Protein AF-A0AA88DPM6-F1 (afdb_monomer_lite)

Secondary structure (DSSP, 8-state):
--------SSHHHHHHHHHTT-----TTHHHHHHHHHHHHHHHHH--GGG----GGG-S-SSTTSS--GGGS---HHHHHHHHHHHHHHHHHHHHHHHHHHHHHHHHHHHHHHHHHHHHHHH--

Radius of gyration: 25.57 Å; chains: 1; bounding box: 59×45×69 Å

pLDDT: mean 70.85, std 19.18, range [33.91, 94.44]

Structure (mmCIF, N/CA/C/O backbone):
data_AF-A0AA88DPM6-F1
#
_entry.id   AF-A0AA88DPM6-F1
#
loop_
_atom_site.group_PDB
_atom_site.id
_atom_site.type_symbol
_atom_site.label_atom_id
_atom_site.label_alt_id
_atom_site.label_comp_id
_atom_site.label_asym_id
_atom_site.label_entity_id
_atom_site.label_seq_id
_atom_site.pdbx_PDB_ins_code
_atom_site.Cartn_x
_atom_site.Cartn_y
_atom_site.Cartn_z
_atom_site.occupancy
_atom_site.B_iso_or_equiv
_atom_site.auth_seq_id
_atom_site.auth_comp_id
_atom_site.auth_asym_id
_atom_site.auth_atom_id
_atom_site.pdbx_PDB_model_num
ATOM 1 N N . MET A 1 1 ? 34.350 34.088 -18.594 1.00 33.91 1 MET A N 1
ATOM 2 C CA . MET A 1 1 ? 33.211 34.869 -18.063 1.00 33.91 1 MET A CA 1
ATOM 3 C C . MET A 1 1 ? 31.921 34.163 -18.479 1.00 33.91 1 MET A C 1
ATOM 5 O O . MET A 1 1 ? 31.418 34.407 -19.564 1.00 33.91 1 MET A O 1
ATOM 9 N N . LEU A 1 2 ? 31.463 33.196 -17.675 1.00 35.28 2 LEU A N 1
ATOM 10 C CA . LEU A 1 2 ? 30.262 32.390 -17.934 1.00 35.28 2 LEU A CA 1
ATOM 11 C C . LEU A 1 2 ? 29.079 33.032 -17.203 1.00 35.28 2 LEU A C 1
ATOM 13 O O . LEU A 1 2 ? 29.047 33.045 -15.977 1.00 35.28 2 LEU A O 1
ATOM 17 N N . MET A 1 3 ? 28.131 33.594 -17.951 1.00 37.25 3 MET A N 1
ATOM 18 C CA . MET A 1 3 ? 26.894 34.146 -17.395 1.00 37.25 3 MET A CA 1
ATOM 19 C C . MET A 1 3 ? 25.774 33.110 -17.517 1.00 37.25 3 MET A C 1
ATOM 21 O O . MET A 1 3 ? 25.239 32.884 -18.600 1.00 37.25 3 MET A O 1
ATOM 25 N N . LEU A 1 4 ? 25.420 32.503 -16.382 1.00 45.69 4 LEU A N 1
ATOM 26 C CA . LEU A 1 4 ? 24.200 31.723 -16.168 1.00 45.69 4 LEU A CA 1
ATOM 27 C C . LEU A 1 4 ? 22.970 32.576 -16.520 1.00 45.69 4 LEU A C 1
ATOM 29 O O . LEU A 1 4 ? 22.653 33.532 -15.813 1.00 45.69 4 LEU A O 1
ATOM 33 N N . LYS A 1 5 ? 22.244 32.229 -17.589 1.00 44.47 5 LYS A N 1
ATOM 34 C CA . LYS A 1 5 ? 20.948 32.845 -17.911 1.00 44.47 5 LYS A CA 1
ATOM 35 C C . LYS A 1 5 ? 19.796 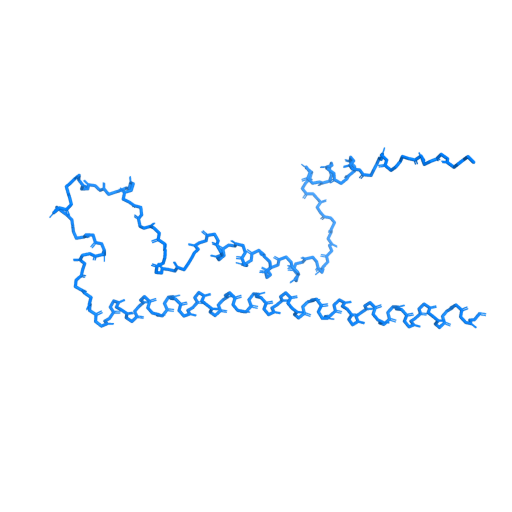31.869 -17.657 1.00 44.47 5 LYS A C 1
ATOM 37 O O . LYS A 1 5 ? 19.376 31.124 -18.527 1.00 44.47 5 LYS A O 1
ATOM 42 N N . SER A 1 6 ? 19.273 31.971 -16.435 1.00 39.03 6 SER A N 1
ATOM 43 C CA . SER A 1 6 ? 17.843 32.083 -16.117 1.00 39.03 6 SER A CA 1
ATOM 44 C C . SER A 1 6 ? 16.880 31.010 -16.654 1.00 39.03 6 SER A C 1
ATOM 46 O O . SER A 1 6 ? 16.117 31.242 -17.591 1.00 39.03 6 SER A O 1
ATOM 48 N N . THR A 1 7 ? 16.764 29.906 -15.916 1.00 45.53 7 THR A N 1
ATOM 49 C CA . THR A 1 7 ? 15.595 29.010 -15.888 1.00 45.53 7 THR A CA 1
ATOM 50 C C . THR A 1 7 ? 14.389 29.704 -15.233 1.00 45.53 7 THR A C 1
ATOM 52 O O . THR A 1 7 ? 13.986 29.409 -14.112 1.00 45.53 7 THR A O 1
ATOM 55 N N . LYS A 1 8 ? 13.795 30.685 -15.914 1.00 53.72 8 LYS A N 1
ATOM 56 C CA . LYS A 1 8 ? 12.588 31.381 -15.435 1.00 53.72 8 LYS A CA 1
ATOM 57 C C . LYS A 1 8 ? 11.543 31.487 -16.540 1.00 53.72 8 LYS A C 1
ATOM 59 O O . LYS A 1 8 ? 11.293 32.593 -16.995 1.00 53.72 8 LYS A O 1
ATOM 64 N N . ASN A 1 9 ? 10.946 30.371 -16.983 1.00 47.84 9 ASN A N 1
ATOM 65 C CA . ASN A 1 9 ? 9.600 30.438 -17.592 1.00 47.84 9 ASN A CA 1
ATOM 66 C C . ASN A 1 9 ? 8.834 29.122 -17.848 1.00 47.84 9 ASN A C 1
ATOM 68 O O . ASN A 1 9 ? 7.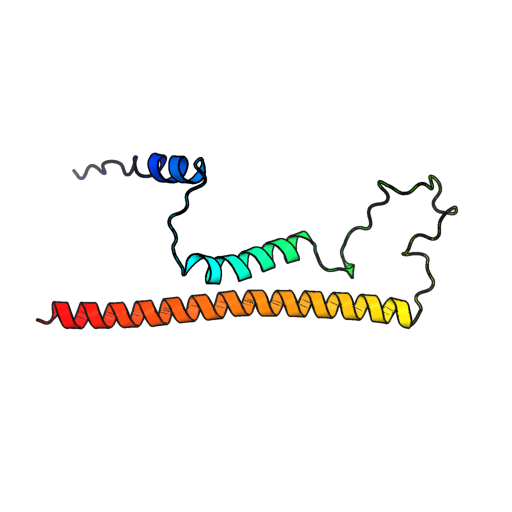955 29.097 -18.700 1.00 47.84 9 ASN A O 1
ATOM 72 N N . ILE A 1 10 ? 9.089 28.026 -17.124 1.00 47.09 10 ILE A N 1
ATOM 73 C CA . ILE A 1 10 ? 8.317 26.773 -17.334 1.00 47.09 10 ILE A CA 1
ATOM 74 C C . ILE A 1 10 ? 7.134 26.640 -16.345 1.00 47.09 10 ILE A C 1
ATOM 76 O O . ILE A 1 10 ? 6.230 25.830 -16.525 1.00 47.09 10 ILE A O 1
ATOM 80 N N . MET A 1 11 ? 7.054 27.503 -15.326 1.00 43.62 11 MET A N 1
ATOM 81 C CA . MET A 1 11 ? 5.996 27.441 -14.306 1.00 43.62 11 MET A CA 1
ATOM 82 C C . MET A 1 11 ? 4.580 27.921 -14.710 1.00 43.62 11 MET A C 1
ATOM 84 O O . MET A 1 11 ? 3.631 27.426 -14.095 1.00 43.62 11 MET A O 1
ATOM 88 N N . PRO A 1 12 ? 4.340 28.835 -15.679 1.00 43.38 12 PRO A N 1
ATOM 89 C CA . PRO A 1 12 ? 2.979 29.341 -15.892 1.00 43.38 12 PRO A CA 1
ATOM 90 C C . PRO A 1 12 ? 2.078 28.378 -16.685 1.00 43.38 12 PRO A C 1
ATOM 92 O O . PRO A 1 12 ? 0.865 28.376 -16.479 1.00 43.38 12 PRO A O 1
ATOM 95 N N . VAL A 1 13 ? 2.644 27.516 -17.538 1.00 44.91 13 VAL A N 1
ATOM 96 C CA . VAL A 1 13 ? 1.871 26.559 -18.358 1.00 44.91 13 VAL A CA 1
ATOM 97 C C . VAL A 1 13 ? 1.323 25.409 -17.505 1.00 44.91 13 VAL A C 1
ATOM 99 O O . VAL A 1 13 ? 0.156 25.028 -17.630 1.00 44.91 13 VAL A O 1
ATOM 102 N N . VAL A 1 14 ? 2.130 24.918 -16.560 1.00 48.03 14 VAL A N 1
ATOM 103 C CA . VAL A 1 14 ? 1.729 23.848 -15.632 1.00 48.03 14 VAL A CA 1
ATOM 104 C C . VAL A 1 14 ? 0.661 24.346 -14.651 1.00 48.03 14 VAL A C 1
ATOM 106 O O . VAL A 1 14 ? -0.318 23.647 -14.395 1.00 48.03 14 VAL A O 1
ATOM 109 N N . LYS A 1 15 ? 0.776 25.595 -14.170 1.00 47.22 15 LYS A N 1
ATOM 110 C CA . LYS A 1 15 ? -0.231 26.211 -13.286 1.00 47.22 15 LYS A CA 1
ATOM 111 C C . LYS A 1 15 ? -1.580 26.432 -13.973 1.00 47.22 15 LYS A C 1
ATOM 113 O O . LYS A 1 15 ? -2.611 26.194 -13.351 1.00 47.22 15 LYS A O 1
ATOM 118 N N . LYS A 1 16 ? -1.594 26.857 -15.242 1.00 44.00 16 LYS A N 1
ATOM 119 C CA . LYS A 1 16 ? -2.842 27.116 -15.983 1.00 44.00 16 LYS A CA 1
ATOM 120 C C . LYS A 1 16 ? -3.600 25.828 -16.321 1.00 44.00 16 LYS A C 1
ATOM 122 O O . LYS A 1 16 ? -4.825 25.822 -16.296 1.00 44.00 16 LYS A O 1
ATOM 127 N N . SER A 1 17 ? -2.873 24.735 -16.546 1.00 43.78 17 SER A N 1
ATOM 128 C CA . SER A 1 17 ? -3.462 23.412 -16.796 1.00 43.78 17 SER A CA 1
ATOM 129 C C . SER A 1 17 ? -4.083 22.802 -15.530 1.00 43.78 17 SER A C 1
ATOM 131 O O . SER A 1 17 ? -5.123 22.156 -15.606 1.00 43.78 17 SER A O 1
ATOM 133 N N . LEU A 1 18 ? -3.508 23.074 -14.349 1.00 46.34 18 LEU A N 1
ATOM 134 C CA . LEU A 1 18 ? -4.056 22.628 -13.060 1.00 46.34 18 LEU A CA 1
ATOM 135 C C . LEU A 1 18 ? -5.361 23.359 -12.678 1.00 46.34 18 LEU A C 1
ATOM 137 O O . LEU A 1 18 ? -6.214 22.783 -12.013 1.00 46.34 18 LEU A O 1
ATOM 141 N N . LEU A 1 19 ? -5.528 24.609 -13.126 1.00 48.62 19 LEU A N 1
ATOM 142 C CA . LEU A 1 19 ? -6.720 25.435 -12.879 1.00 48.62 19 LEU A CA 1
ATOM 143 C C . LEU A 1 19 ? -7.900 25.129 -13.820 1.00 48.62 19 LEU A C 1
ATOM 145 O O . LEU A 1 19 ? -9.021 25.514 -13.509 1.00 48.62 19 LEU A O 1
ATOM 149 N N . MET A 1 20 ? -7.671 24.441 -14.943 1.00 42.72 20 MET A N 1
ATOM 150 C CA . MET A 1 20 ? -8.683 24.208 -15.990 1.00 42.72 20 MET A CA 1
ATOM 151 C C . MET A 1 20 ? -9.140 22.747 -16.107 1.00 42.72 20 MET A C 1
ATOM 153 O O . MET A 1 20 ? -9.706 22.369 -17.127 1.00 42.72 20 MET A O 1
ATOM 157 N N . GLY A 1 21 ? -8.904 21.910 -15.089 1.00 45.31 21 GLY A N 1
ATOM 158 C CA . GLY A 1 21 ? -9.562 20.600 -14.948 1.00 45.31 21 GLY A CA 1
ATOM 159 C C . GLY A 1 21 ? -9.363 19.591 -16.091 1.00 45.31 21 GLY A C 1
ATOM 160 O O . GLY A 1 21 ? -10.032 18.564 -16.107 1.00 45.31 21 GLY A O 1
ATOM 161 N N . GLN A 1 22 ? -8.454 19.841 -17.032 1.00 45.66 22 GLN A N 1
ATOM 162 C CA . GLN A 1 22 ? -8.126 18.934 -18.129 1.00 45.66 22 GLN A CA 1
ATOM 163 C C . GLN A 1 22 ? -6.685 18.471 -17.956 1.00 45.66 22 GLN A C 1
ATOM 165 O O . GLN A 1 22 ? -5.742 19.044 -18.498 1.00 45.66 22 GLN A O 1
ATOM 170 N N . LEU A 1 23 ? -6.510 17.426 -17.147 1.00 42.31 23 LEU A N 1
ATOM 171 C CA . LEU A 1 23 ? -5.290 16.632 -17.203 1.00 42.31 23 LEU A CA 1
ATOM 172 C C . LEU A 1 23 ? -5.352 15.769 -18.473 1.00 42.31 23 LEU A C 1
ATOM 174 O O . LEU A 1 23 ? -6.362 15.091 -18.675 1.00 42.31 23 LEU A O 1
ATOM 178 N N . PRO A 1 24 ? -4.313 15.776 -19.328 1.00 41.66 24 PRO A N 1
ATOM 179 C CA . PRO A 1 24 ? -4.254 14.876 -20.468 1.00 41.66 24 PRO A CA 1
ATOM 180 C C . PRO A 1 24 ? -4.335 13.430 -19.977 1.00 41.66 24 PRO A C 1
ATOM 182 O O . PRO A 1 24 ? -3.741 13.061 -18.960 1.00 41.66 24 PRO A O 1
ATOM 185 N N . ASN A 1 25 ? -5.123 12.644 -20.703 1.00 44.56 25 ASN A N 1
ATOM 186 C CA . ASN A 1 25 ? -5.425 11.249 -20.435 1.00 44.56 25 ASN A CA 1
ATOM 187 C C . ASN A 1 25 ? -4.131 10.423 -20.568 1.00 44.56 25 ASN A C 1
ATOM 189 O O . ASN A 1 25 ? -3.747 10.030 -21.665 1.00 44.56 25 ASN A O 1
ATOM 193 N N . LEU A 1 26 ? -3.411 10.251 -19.457 1.00 40.44 26 LEU A N 1
ATOM 194 C CA . LEU A 1 26 ? -2.238 9.386 -19.349 1.00 40.44 26 LEU A CA 1
ATOM 195 C C . LEU A 1 26 ? -2.664 8.121 -18.582 1.00 40.44 26 LEU A C 1
ATOM 197 O O . LEU A 1 26 ? -2.910 8.215 -17.372 1.00 40.44 26 LEU A O 1
ATOM 201 N N . PRO A 1 27 ? -2.773 6.953 -19.247 1.00 47.44 27 PRO A N 1
ATOM 202 C CA . PRO A 1 27 ? -3.336 5.717 -18.678 1.00 47.44 27 PRO A CA 1
ATOM 203 C C . PRO A 1 27 ? -2.536 5.135 -17.494 1.00 47.44 27 PRO A C 1
ATOM 205 O O . PRO A 1 27 ? -2.975 4.213 -16.818 1.00 47.44 27 PRO A O 1
ATOM 208 N N . ASN A 1 28 ? -1.381 5.713 -17.195 1.00 47.53 28 ASN A N 1
ATOM 209 C CA . ASN A 1 28 ? -0.367 5.253 -16.255 1.00 47.53 28 ASN A CA 1
ATOM 210 C C . ASN A 1 28 ? -0.257 6.148 -15.004 1.00 47.53 28 ASN A C 1
ATOM 212 O O . ASN A 1 28 ? 0.437 5.802 -14.051 1.00 47.53 28 ASN A O 1
ATOM 216 N N . LYS A 1 29 ? -0.987 7.274 -14.944 1.00 44.81 29 LYS A N 1
ATOM 217 C CA . LYS A 1 29 ? -0.968 8.166 -13.769 1.00 44.81 29 LYS A CA 1
ATOM 218 C C . LYS A 1 29 ? -1.755 7.599 -12.579 1.00 44.81 29 LYS A C 1
ATOM 220 O O . LYS A 1 29 ? -1.455 7.927 -11.433 1.00 44.81 29 LYS A O 1
ATOM 225 N N . TRP A 1 30 ? -2.729 6.728 -12.844 1.00 47.59 30 TRP A N 1
ATOM 226 C CA . TRP A 1 30 ? -3.600 6.140 -11.822 1.00 47.59 30 TRP A CA 1
ATOM 227 C C . TRP A 1 30 ? -2.897 5.072 -10.972 1.00 47.59 30 TRP A C 1
ATOM 229 O O . TRP A 1 30 ? -3.113 5.047 -9.762 1.00 47.59 30 TRP A O 1
ATOM 239 N N . TYR A 1 31 ? -2.004 4.266 -11.562 1.00 51.69 31 TYR A N 1
ATOM 240 C CA . TYR A 1 31 ? -1.300 3.184 -10.854 1.00 51.69 31 TYR A CA 1
ATOM 241 C C . TYR A 1 31 ? -0.351 3.693 -9.759 1.00 51.69 31 TYR A C 1
ATOM 243 O O . TYR A 1 31 ? -0.253 3.078 -8.706 1.00 51.69 31 TYR A O 1
ATOM 251 N N . LEU A 1 32 ? 0.274 4.861 -9.954 1.00 55.84 32 LEU A N 1
ATOM 252 C CA . LEU A 1 32 ? 1.122 5.507 -8.941 1.00 55.84 32 LEU A CA 1
ATOM 253 C C . LEU A 1 32 ? 0.327 6.381 -7.963 1.00 55.84 32 LEU A C 1
ATOM 255 O O . LEU A 1 32 ? 0.681 6.497 -6.789 1.00 55.84 32 LEU A O 1
ATOM 259 N N . ALA A 1 33 ? -0.748 7.019 -8.435 1.00 64.19 33 ALA A N 1
ATOM 260 C CA . ALA A 1 33 ? -1.559 7.900 -7.603 1.00 64.19 33 ALA A CA 1
ATOM 261 C C . ALA A 1 33 ? -2.390 7.119 -6.577 1.00 64.19 33 ALA A C 1
ATOM 263 O O . ALA A 1 33 ? -2.543 7.579 -5.447 1.00 64.19 33 ALA A O 1
ATOM 264 N N . TYR A 1 34 ? -2.902 5.938 -6.930 1.00 72.38 34 TYR A N 1
ATOM 265 C CA . TYR A 1 34 ? -3.780 5.170 -6.048 1.00 72.38 34 TYR A CA 1
ATOM 266 C C . TYR A 1 34 ? -3.096 4.740 -4.733 1.00 72.38 34 TYR A C 1
ATOM 268 O O . TYR A 1 34 ? -3.606 5.087 -3.670 1.00 72.38 34 TYR A O 1
ATOM 276 N N . PRO A 1 35 ? -1.904 4.114 -4.731 1.00 81.75 35 PRO A N 1
ATOM 277 C CA . PRO A 1 35 ? -1.258 3.705 -3.483 1.00 81.75 35 PRO A CA 1
ATOM 278 C C . PRO A 1 35 ? -0.812 4.900 -2.625 1.00 81.75 35 PRO A C 1
ATOM 280 O O . PRO A 1 35 ? -1.005 4.903 -1.410 1.00 81.75 35 PRO A O 1
ATOM 283 N N . LEU A 1 36 ? -0.283 5.962 -3.246 1.00 84.38 36 LEU A N 1
ATOM 284 C CA . LEU A 1 36 ? 0.138 7.177 -2.537 1.00 84.38 36 LEU A CA 1
ATOM 285 C C . LEU A 1 36 ? -1.041 7.915 -1.890 1.00 84.38 36 LEU A C 1
ATOM 287 O O . LEU A 1 36 ? -0.933 8.364 -0.747 1.00 84.38 36 LEU A O 1
ATOM 291 N N . THR A 1 37 ? -2.166 8.027 -2.599 1.00 83.50 37 THR A N 1
ATOM 292 C CA . THR A 1 37 ? -3.388 8.639 -2.053 1.00 83.50 37 THR A CA 1
ATOM 293 C C . THR A 1 37 ? -3.969 7.794 -0.923 1.00 83.50 37 THR A C 1
ATOM 295 O O . THR A 1 37 ? -4.309 8.349 0.120 1.00 83.50 37 THR A O 1
ATOM 298 N N . THR A 1 38 ? -3.974 6.464 -1.051 1.00 86.00 38 THR A N 1
ATOM 299 C CA . THR A 1 38 ? -4.387 5.549 0.024 1.00 86.00 38 THR A CA 1
ATOM 300 C C . THR A 1 38 ? -3.516 5.700 1.272 1.00 86.00 38 THR A C 1
ATOM 302 O O . THR A 1 38 ? -4.053 5.848 2.367 1.00 86.00 38 THR A O 1
ATOM 305 N N . ILE A 1 39 ? -2.184 5.771 1.138 1.00 90.69 39 ILE A N 1
ATOM 306 C CA . ILE A 1 39 ? -1.281 6.011 2.280 1.00 90.69 39 ILE A CA 1
ATOM 307 C C . ILE A 1 39 ? -1.607 7.339 2.972 1.00 90.69 39 ILE A C 1
ATOM 309 O O . ILE A 1 39 ? -1.630 7.403 4.200 1.00 90.69 39 ILE A O 1
ATOM 313 N N . GLN A 1 40 ? -1.844 8.411 2.211 1.00 89.44 40 GLN A N 1
ATOM 314 C CA . GLN A 1 40 ? -2.159 9.727 2.777 1.00 89.44 40 GLN A CA 1
ATOM 315 C C . GLN A 1 40 ? -3.492 9.726 3.525 1.00 89.44 40 GLN A C 1
ATOM 317 O O . GLN A 1 40 ? -3.575 10.278 4.622 1.00 89.44 40 GLN A O 1
ATOM 322 N N . VAL A 1 41 ? -4.519 9.096 2.950 1.00 89.88 41 VAL A N 1
ATOM 323 C CA . VAL A 1 41 ? -5.835 8.957 3.581 1.00 89.88 41 VAL A CA 1
ATOM 324 C C . VAL A 1 41 ? -5.722 8.151 4.872 1.00 89.88 41 VAL A C 1
ATOM 326 O O . VAL A 1 41 ? -6.190 8.621 5.905 1.00 89.88 41 VAL A O 1
ATOM 329 N N . LEU A 1 42 ? -5.042 7.001 4.843 1.00 88.69 42 LEU A N 1
ATOM 330 C CA . LEU A 1 42 ? -4.839 6.159 6.024 1.00 88.69 42 LEU A CA 1
ATOM 331 C C . LEU A 1 42 ? -4.070 6.910 7.116 1.00 88.69 42 LEU A C 1
ATOM 333 O O . LEU A 1 42 ? -4.551 7.017 8.237 1.00 88.69 42 LEU A O 1
ATOM 337 N N . LYS A 1 43 ? -2.938 7.543 6.785 1.00 88.50 43 LYS A N 1
ATOM 338 C CA . LYS A 1 43 ? -2.161 8.330 7.758 1.00 88.50 43 LYS A CA 1
ATOM 339 C C . LYS A 1 43 ? -2.950 9.487 8.366 1.00 88.50 43 LYS A C 1
ATOM 341 O O . LYS A 1 43 ? -2.742 9.804 9.531 1.00 88.50 43 LYS A O 1
ATOM 346 N N . LYS A 1 44 ? -3.822 10.132 7.586 1.00 88.31 44 LYS A N 1
ATOM 347 C CA . LYS A 1 44 ? -4.681 11.215 8.078 1.00 88.31 44 LYS A CA 1
ATOM 348 C C . LYS A 1 44 ? -5.802 10.692 8.974 1.00 88.31 44 LYS A C 1
ATOM 350 O O . LYS A 1 44 ? -6.157 11.372 9.930 1.00 88.31 44 LYS A O 1
ATOM 355 N N . ALA A 1 45 ? -6.360 9.527 8.651 1.00 85.25 45 ALA A N 1
ATOM 356 C CA . ALA A 1 45 ? -7.338 8.862 9.499 1.00 85.25 45 ALA A CA 1
ATOM 357 C C . ALA A 1 45 ? -6.699 8.395 10.816 1.00 85.25 45 ALA A C 1
ATOM 359 O O . ALA A 1 45 ? -7.349 8.473 11.848 1.00 85.25 45 ALA A O 1
ATOM 360 N N . GLY A 1 46 ? -5.433 7.973 10.801 1.00 86.00 46 GLY A N 1
ATOM 361 C CA . GLY A 1 46 ? -4.768 7.401 11.970 1.00 86.00 46 GLY A CA 1
ATOM 362 C C . GLY A 1 46 ? -5.233 5.972 12.252 1.00 86.00 46 GLY A C 1
ATOM 363 O O . GLY A 1 46 ? -6.189 5.482 11.643 1.00 86.00 46 GLY A O 1
ATOM 364 N N . ARG A 1 47 ? -4.535 5.283 13.162 1.00 86.44 47 ARG A N 1
ATOM 365 C CA . ARG A 1 47 ? -4.971 3.955 13.611 1.00 86.44 47 ARG A CA 1
ATOM 366 C C . ARG A 1 47 ? -6.313 4.079 14.339 1.00 86.44 47 ARG A C 1
ATOM 368 O O . ARG A 1 47 ? -6.463 5.022 15.115 1.00 86.44 47 ARG A O 1
ATOM 375 N N . PRO A 1 48 ? -7.247 3.132 14.156 1.00 83.38 48 PRO A N 1
ATOM 376 C CA . PRO A 1 48 ? -8.516 3.121 14.883 1.00 83.38 48 PRO A CA 1
ATOM 377 C C . PRO A 1 48 ? -8.360 3.296 16.401 1.00 83.38 48 PRO A C 1
ATOM 379 O O . PRO A 1 48 ? -9.058 4.118 16.981 1.00 83.38 48 PRO A O 1
ATOM 382 N N . SER A 1 49 ? -7.377 2.636 17.023 1.00 77.75 49 SER A N 1
ATOM 383 C CA . SER A 1 49 ? -7.093 2.785 18.463 1.00 77.75 49 SER A CA 1
ATOM 384 C C . SER A 1 49 ? -6.449 4.120 18.871 1.00 77.75 49 SER A C 1
ATOM 386 O O . SER A 1 49 ? -6.366 4.435 20.053 1.00 77.75 49 SER A O 1
ATOM 388 N N . GLU A 1 50 ? -5.922 4.896 17.920 1.00 77.44 50 GLU A N 1
ATOM 389 C CA . GLU A 1 50 ? -5.251 6.187 18.159 1.00 77.44 50 GLU A CA 1
ATOM 390 C C . GLU A 1 50 ? -6.130 7.383 17.763 1.00 77.44 50 GLU A C 1
ATOM 392 O O . GLU A 1 50 ? -5.753 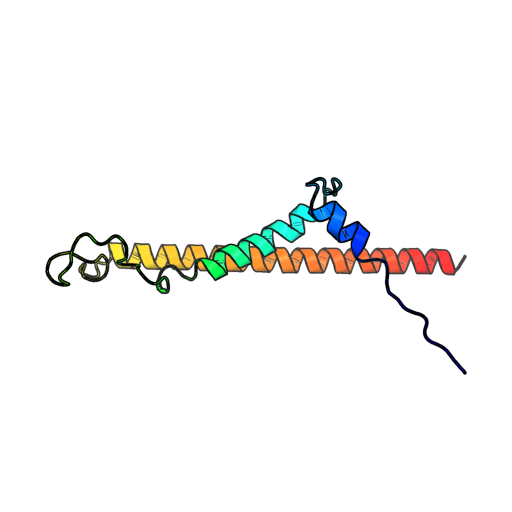8.538 17.980 1.00 77.44 50 GLU A O 1
ATOM 397 N N . GLN A 1 51 ? -7.291 7.130 17.154 1.00 75.69 51 GLN A N 1
ATOM 398 C CA . GLN A 1 51 ? -8.218 8.184 16.771 1.00 75.69 51 GLN A CA 1
ATOM 399 C C . GLN A 1 51 ? -8.771 8.874 18.021 1.00 75.69 51 GLN A C 1
ATOM 401 O O . GLN A 1 51 ? -9.406 8.259 18.873 1.00 75.69 51 GLN A O 1
ATOM 406 N N . LEU A 1 52 ? -8.550 10.189 18.112 1.00 61.41 52 LEU A N 1
ATOM 407 C CA . LEU A 1 52 ? -9.152 11.022 19.150 1.00 61.41 52 LEU A CA 1
ATOM 408 C C . LEU A 1 52 ? -10.674 11.017 18.980 1.00 61.41 52 LEU A C 1
ATOM 410 O O . LEU A 1 52 ? -11.199 11.554 18.001 1.00 61.41 52 LEU A O 1
ATOM 414 N N . VAL A 1 53 ? -11.389 10.456 19.953 1.00 62.72 53 VAL A N 1
ATOM 415 C CA . VAL A 1 53 ? -12.851 10.504 19.971 1.00 62.72 53 VAL A CA 1
ATOM 416 C C . VAL A 1 53 ? -13.299 11.924 20.303 1.00 62.72 53 VAL A C 1
ATOM 418 O O . VAL A 1 53 ? -13.045 12.462 21.381 1.00 62.72 53 VAL A O 1
ATOM 421 N N . SER A 1 54 ? -13.939 12.575 19.330 1.00 60.00 54 SER A N 1
ATOM 422 C CA . SER A 1 54 ? -14.399 13.951 19.479 1.00 60.00 54 SER A CA 1
ATOM 423 C C . SER A 1 54 ? -15.758 13.991 20.183 1.00 60.00 54 SER A C 1
ATOM 425 O O . SER A 1 54 ? -16.761 13.542 19.628 1.00 60.00 54 SER A O 1
ATOM 427 N N . HIS A 1 55 ? -15.822 14.611 21.360 1.00 65.31 55 HIS A N 1
ATOM 428 C CA . HIS A 1 55 ? -17.082 14.904 22.059 1.00 65.31 55 HIS A CA 1
ATOM 429 C C . HIS A 1 55 ? -17.815 16.141 21.511 1.00 65.31 55 HIS A C 1
ATOM 431 O O . HIS A 1 55 ? -18.756 16.629 22.128 1.00 65.31 55 HIS A O 1
ATOM 437 N N . THR A 1 56 ? -17.424 16.665 20.349 1.00 57.97 56 THR A N 1
ATOM 438 C CA . THR A 1 56 ? -17.969 17.905 19.766 1.00 57.97 56 THR A CA 1
ATOM 439 C C . THR A 1 56 ? -19.473 17.851 19.485 1.00 57.97 56 THR A C 1
ATOM 441 O O . THR A 1 56 ? -20.111 18.895 19.452 1.00 57.97 56 THR A O 1
ATOM 444 N N . ASN A 1 57 ? -20.040 16.652 19.319 1.00 56.56 57 ASN A N 1
ATOM 445 C CA . ASN A 1 57 ? -21.482 16.416 19.166 1.00 56.56 57 ASN A CA 1
ATOM 446 C C . ASN A 1 57 ? -22.084 15.629 20.345 1.00 56.56 57 ASN A C 1
ATOM 448 O O . ASN A 1 57 ? -23.186 15.087 20.234 1.00 56.56 57 ASN A O 1
ATOM 452 N N . CYS A 1 58 ? -21.360 15.520 21.461 1.00 65.19 58 CYS A N 1
ATOM 453 C CA . CYS A 1 58 ? -21.880 14.877 22.657 1.00 65.19 58 CYS A CA 1
ATOM 454 C C . CYS A 1 58 ? -23.001 15.749 23.232 1.00 65.19 58 CYS A C 1
ATOM 456 O O . CYS A 1 58 ? -22.787 16.914 23.554 1.00 65.19 58 CYS A O 1
ATOM 458 N N . LYS A 1 59 ? -24.206 15.186 23.361 1.00 64.75 59 LYS A N 1
ATOM 459 C CA . LYS A 1 59 ? -25.356 15.882 23.964 1.00 64.75 59 LYS A CA 1
ATOM 460 C C . LYS A 1 59 ? -25.267 15.981 25.489 1.00 64.75 59 LYS A C 1
ATOM 462 O O . LYS A 1 59 ? -26.122 16.610 26.100 1.00 64.75 59 LYS A O 1
ATOM 467 N N . PHE A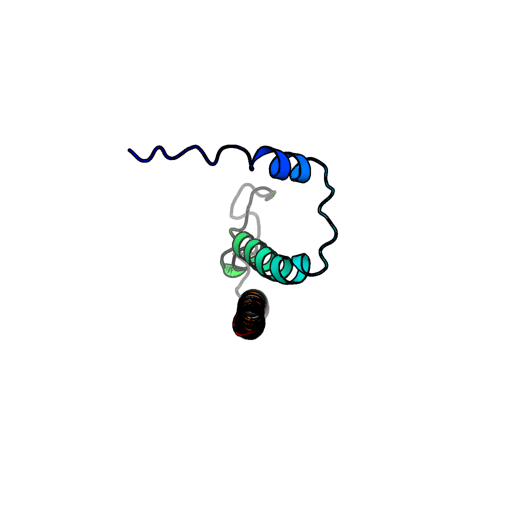 1 60 ? -24.278 15.325 26.090 1.00 64.94 60 PHE A N 1
ATOM 468 C CA . PHE A 1 60 ? -24.118 15.235 27.530 1.00 64.94 60 PHE A CA 1
ATOM 469 C C . PHE A 1 60 ? -23.011 16.176 27.988 1.00 64.94 60 PHE A C 1
ATOM 471 O O . PHE A 1 60 ? -21.859 16.051 27.575 1.00 64.94 60 PHE A O 1
ATOM 478 N N . GLU A 1 61 ? -23.381 17.124 28.844 1.00 64.44 61 GLU A N 1
ATOM 479 C CA . GLU A 1 61 ? -22.474 18.144 29.379 1.00 64.44 61 GLU A CA 1
ATOM 480 C C . GLU A 1 61 ? -21.657 17.624 30.570 1.00 64.44 61 GLU A C 1
ATOM 482 O O . GLU A 1 61 ? -20.594 18.165 30.879 1.00 64.44 61 GLU A O 1
ATOM 487 N N . LYS A 1 62 ? -22.124 16.557 31.238 1.00 62.81 62 LYS A N 1
ATOM 488 C CA . LYS A 1 62 ? -21.430 15.940 32.374 1.00 62.81 62 LYS A CA 1
ATOM 489 C C . LYS A 1 62 ? -20.839 14.574 31.999 1.00 62.81 62 LYS A C 1
ATOM 491 O O . LYS A 1 62 ? -21.553 13.748 31.431 1.00 62.81 62 LYS A O 1
ATOM 496 N N . PRO A 1 63 ? -19.588 14.269 32.404 1.00 59.06 63 PRO A N 1
ATOM 497 C CA . PRO A 1 63 ? -18.947 12.978 32.128 1.00 59.06 63 PRO A CA 1
ATOM 498 C C . PRO A 1 63 ? -19.726 11.752 32.628 1.00 59.06 63 PRO A C 1
ATOM 500 O O . PRO A 1 63 ? -19.610 10.688 32.039 1.00 59.06 63 PRO A O 1
ATOM 503 N N . MET A 1 64 ? -20.522 11.896 33.694 1.00 60.22 64 MET A N 1
ATOM 504 C CA . MET A 1 64 ? -21.290 10.800 34.307 1.00 60.22 64 MET A CA 1
ATOM 505 C C . MET A 1 64 ? -22.641 10.512 33.636 1.00 60.22 64 MET A C 1
ATOM 507 O O . MET A 1 64 ? -23.278 9.523 33.979 1.00 60.22 64 MET A O 1
ATOM 511 N N . GLU A 1 65 ? -23.121 11.375 32.737 1.00 61.12 65 GLU A N 1
ATOM 512 C CA . GLU A 1 65 ? -24.485 11.275 32.190 1.00 61.12 65 GLU A CA 1
ATOM 513 C C . GLU A 1 65 ? -24.556 10.481 30.878 1.00 61.12 65 GLU A C 1
ATOM 515 O O . GLU A 1 65 ? -25.654 10.225 30.387 1.00 61.12 65 GLU A O 1
ATOM 520 N N . HIS A 1 66 ? -23.415 10.053 30.329 1.00 61.62 66 HIS A N 1
ATOM 521 C CA . HIS A 1 66 ? -23.384 9.186 29.156 1.00 61.62 66 HIS A CA 1
ATOM 522 C C . HIS A 1 66 ? -22.380 8.062 29.301 1.00 61.62 66 HIS A C 1
ATOM 524 O O . HIS A 1 66 ? -21.276 8.249 29.814 1.00 61.62 66 HIS A O 1
ATOM 530 N N . GLU A 1 67 ? -22.764 6.911 28.769 1.00 55.00 67 GLU A N 1
ATOM 531 C CA . GLU A 1 67 ? -21.838 5.842 28.458 1.00 55.00 67 GLU A CA 1
ATOM 532 C C . GLU A 1 67 ? -21.013 6.317 27.259 1.00 55.00 67 GLU A C 1
ATOM 534 O O . GLU A 1 67 ? -21.409 6.216 26.096 1.00 55.00 67 GLU A O 1
ATOM 539 N N . CYS A 1 68 ? -19.895 6.983 27.550 1.00 60.97 68 CYS A N 1
ATOM 540 C CA . CYS A 1 68 ? -18.874 7.196 26.539 1.00 60.97 68 CYS A CA 1
ATOM 541 C C . CYS A 1 68 ? -18.496 5.814 26.011 1.00 60.97 68 CYS A C 1
ATOM 543 O O . CYS A 1 68 ? -18.317 4.905 26.812 1.00 60.97 68 CYS A O 1
ATOM 545 N N . VAL A 1 69 ? -18.328 5.652 24.699 1.00 57.28 69 VAL A N 1
ATOM 546 C CA . VAL A 1 69 ? -17.906 4.373 24.093 1.00 57.28 69 VAL A CA 1
ATOM 547 C C . VAL A 1 69 ? -16.609 3.829 24.740 1.00 57.28 69 VAL A C 1
ATOM 549 O O . VAL A 1 69 ? -16.347 2.634 24.696 1.00 57.28 69 VAL A O 1
ATOM 552 N N . HIS A 1 70 ? -15.834 4.681 25.427 1.00 50.69 70 HIS A N 1
ATOM 553 C CA . HIS A 1 70 ? -14.654 4.315 26.225 1.00 50.69 70 HIS A CA 1
ATOM 554 C C . HIS A 1 70 ? -14.914 3.859 27.672 1.00 50.69 70 HIS A C 1
ATOM 556 O O . HIS A 1 70 ? -14.002 3.352 28.317 1.00 50.69 70 HIS A O 1
ATOM 562 N N . VAL A 1 71 ? -16.114 4.077 28.207 1.00 54.66 71 VAL A N 1
ATOM 563 C CA . VAL A 1 71 ? -16.559 3.627 29.539 1.00 54.66 71 VAL A CA 1
ATOM 564 C C . VAL A 1 71 ? -17.576 2.488 29.382 1.00 54.66 71 VAL A C 1
ATOM 566 O O . VAL A 1 71 ? -18.397 2.252 30.258 1.00 54.66 71 VAL A O 1
ATOM 569 N N . CYS A 1 72 ? -17.536 1.766 28.262 1.00 53.69 72 CYS A N 1
ATOM 570 C CA . CYS A 1 72 ? -18.114 0.432 28.204 1.00 53.69 72 CYS A CA 1
ATOM 571 C C . CYS A 1 72 ? -17.127 -0.539 28.861 1.00 53.69 72 CYS A C 1
ATOM 573 O O . CYS A 1 72 ? -15.909 -0.385 28.726 1.00 53.69 72 CYS A O 1
ATOM 575 N N . GLU A 1 73 ? -17.631 -1.545 29.576 1.00 57.53 73 GLU A N 1
ATOM 576 C CA . GLU A 1 73 ? -16.787 -2.655 30.019 1.00 57.53 73 GLU A CA 1
ATOM 577 C C . GLU A 1 73 ? -16.026 -3.210 28.808 1.00 57.53 73 GLU A C 1
ATOM 579 O O . GLU A 1 73 ? -16.614 -3.438 27.747 1.00 57.53 73 GLU A O 1
ATOM 584 N N . ILE A 1 74 ? -14.710 -3.402 28.952 1.00 63.62 74 ILE A N 1
ATOM 585 C CA . ILE A 1 74 ? -13.890 -4.035 27.916 1.00 63.62 74 ILE A CA 1
ATOM 586 C C . ILE A 1 74 ? -14.317 -5.500 27.856 1.00 63.62 74 ILE A C 1
ATOM 588 O O . ILE A 1 74 ? -13.780 -6.368 28.542 1.00 63.62 74 ILE A O 1
ATOM 592 N N . THR A 1 75 ? -15.352 -5.758 27.071 1.00 70.94 75 THR A N 1
ATOM 593 C CA . THR A 1 75 ? -15.805 -7.104 26.758 1.00 70.94 75 THR A CA 1
ATOM 594 C C . THR A 1 75 ? -14.881 -7.702 25.705 1.00 70.94 75 THR A C 1
ATOM 596 O O . THR A 1 75 ? -14.307 -6.989 24.879 1.00 70.94 75 THR A O 1
ATOM 599 N N . GLU A 1 76 ? -14.749 -9.027 25.704 1.00 77.50 76 GLU A N 1
ATOM 600 C CA . GLU A 1 76 ? -13.965 -9.746 24.691 1.00 77.50 76 GLU A CA 1
ATOM 601 C C . GLU A 1 76 ? -14.423 -9.394 23.266 1.00 77.50 76 GLU A C 1
ATOM 603 O O . GLU A 1 76 ? -13.593 -9.209 22.379 1.00 77.50 76 GLU A O 1
ATOM 608 N N . ALA A 1 77 ? -15.732 -9.210 23.060 1.00 77.88 77 ALA A N 1
ATOM 609 C CA . ALA A 1 77 ? -16.302 -8.816 21.774 1.00 77.88 77 ALA A CA 1
ATOM 610 C C . ALA A 1 77 ? -15.833 -7.420 21.322 1.00 77.88 77 ALA A C 1
ATOM 612 O O . ALA A 1 77 ? -15.361 -7.279 20.195 1.00 77.88 77 ALA A O 1
ATOM 613 N N . ALA A 1 78 ? -15.893 -6.414 22.203 1.00 75.00 78 ALA A N 1
ATOM 614 C CA . ALA A 1 78 ? -15.443 -5.054 21.895 1.00 75.00 78 ALA A CA 1
ATOM 615 C C . ALA A 1 78 ? -13.921 -4.983 21.671 1.00 75.00 78 ALA A C 1
ATOM 617 O O . ALA A 1 78 ? -13.455 -4.344 20.729 1.00 75.00 78 ALA A O 1
ATOM 618 N N . GLY A 1 79 ? -13.137 -5.700 22.486 1.00 77.38 79 GLY A N 1
ATOM 619 C CA . GLY A 1 79 ? -11.685 -5.782 22.305 1.00 77.38 79 GLY A CA 1
ATOM 620 C C . GLY A 1 79 ? -11.282 -6.498 21.010 1.00 77.38 79 GLY A C 1
ATOM 621 O O . GLY A 1 79 ? -10.308 -6.113 20.363 1.00 77.38 79 GLY A O 1
ATOM 622 N N . THR A 1 80 ? -12.049 -7.511 20.595 1.00 84.31 80 THR A N 1
ATOM 623 C CA . THR A 1 80 ? -11.828 -8.219 19.324 1.00 84.31 80 THR A CA 1
ATOM 624 C C . THR A 1 80 ? -12.140 -7.321 18.128 1.00 84.31 80 THR A C 1
ATOM 626 O O . THR A 1 80 ? -11.354 -7.274 17.185 1.00 84.31 80 THR A O 1
ATOM 629 N N . GLU A 1 81 ? -13.233 -6.556 18.176 1.00 83.25 81 GLU A N 1
ATOM 630 C CA . GLU A 1 81 ? -13.598 -5.610 17.114 1.00 83.25 81 GLU A CA 1
ATOM 631 C C . GLU A 1 81 ? -12.512 -4.545 16.889 1.00 83.25 81 GLU A C 1
ATOM 633 O O . GLU A 1 81 ? -12.097 -4.303 15.751 1.00 83.25 81 GLU A O 1
ATOM 638 N N . GLU A 1 82 ? -11.993 -3.946 17.965 1.00 83.12 82 GLU A N 1
ATOM 639 C CA . GLU A 1 82 ? -10.912 -2.960 17.881 1.00 83.12 82 GLU A CA 1
ATOM 640 C C . GLU A 1 82 ? -9.619 -3.579 17.323 1.00 83.12 82 GLU A C 1
ATOM 642 O O . GLU A 1 82 ? -8.966 -3.002 16.443 1.00 83.12 82 GLU A O 1
ATOM 647 N N . ALA A 1 83 ? -9.266 -4.786 17.780 1.00 87.81 83 ALA A N 1
ATOM 648 C CA . ALA A 1 83 ? -8.106 -5.515 17.278 1.00 87.81 83 ALA A CA 1
ATOM 649 C C . ALA A 1 83 ? -8.231 -5.831 15.776 1.00 87.81 83 ALA A C 1
ATOM 651 O O . ALA A 1 83 ? -7.269 -5.651 15.021 1.00 87.81 83 ALA A O 1
ATOM 652 N N . GLU A 1 84 ? -9.414 -6.240 15.312 1.00 89.19 84 GLU A N 1
ATOM 653 C CA . GLU A 1 84 ? -9.688 -6.471 13.893 1.00 89.19 84 GLU A CA 1
ATOM 654 C C . GLU A 1 84 ? -9.613 -5.186 13.064 1.00 89.19 84 GLU A C 1
ATOM 656 O O . GLU A 1 84 ? -9.056 -5.193 11.962 1.00 89.19 84 GLU A O 1
ATOM 661 N N . ALA A 1 85 ? -10.162 -4.079 13.568 1.00 87.25 85 ALA A N 1
ATOM 662 C CA . ALA A 1 85 ? -10.099 -2.787 12.894 1.00 87.25 85 ALA A CA 1
ATOM 663 C C . ALA A 1 85 ? -8.642 -2.323 12.725 1.00 87.25 85 ALA A C 1
ATOM 665 O O . ALA A 1 85 ? -8.238 -1.914 11.631 1.00 87.25 85 ALA A O 1
ATOM 666 N N . ASN A 1 86 ? -7.826 -2.468 13.771 1.00 88.50 86 ASN A N 1
ATOM 667 C CA . ASN A 1 86 ? -6.393 -2.184 13.725 1.00 88.50 86 ASN A CA 1
ATOM 668 C C . ASN A 1 86 ? -5.648 -3.093 12.736 1.00 88.50 86 ASN A C 1
ATOM 670 O O . ASN A 1 86 ? -4.833 -2.608 11.947 1.00 88.50 86 ASN A O 1
ATOM 674 N N . ALA A 1 87 ? -5.947 -4.395 12.725 1.00 92.69 87 ALA A N 1
ATOM 675 C CA . ALA A 1 87 ? -5.336 -5.337 11.790 1.00 92.69 87 ALA A CA 1
ATOM 676 C C . ALA A 1 87 ? -5.675 -5.003 10.325 1.00 92.69 87 ALA A C 1
ATOM 678 O O . ALA A 1 87 ? -4.795 -5.052 9.461 1.00 92.69 87 ALA A O 1
ATOM 679 N N . LYS A 1 88 ? -6.925 -4.610 10.043 1.00 91.50 88 LYS A N 1
ATOM 680 C CA . LYS A 1 88 ? -7.368 -4.164 8.710 1.00 91.50 88 LYS A CA 1
ATOM 681 C C . LYS A 1 88 ? -6.644 -2.892 8.272 1.00 91.50 88 LYS A C 1
ATOM 683 O O . LYS A 1 88 ? -6.165 -2.832 7.140 1.00 91.50 88 LYS A O 1
ATOM 688 N N . TYR A 1 89 ? -6.517 -1.906 9.163 1.00 92.00 89 TYR A N 1
ATOM 689 C CA . TYR A 1 89 ? -5.761 -0.680 8.894 1.00 92.00 89 TYR A CA 1
ATOM 690 C C . TYR A 1 89 ? -4.295 -0.985 8.550 1.00 92.00 89 TYR A C 1
ATOM 692 O O . TYR A 1 89 ? -3.776 -0.514 7.536 1.00 92.00 89 TYR A O 1
ATOM 700 N N . ASP A 1 90 ? -3.638 -1.819 9.359 1.00 93.12 90 ASP A N 1
ATOM 701 C CA . ASP A 1 90 ? -2.233 -2.177 9.160 1.00 93.12 90 ASP A CA 1
ATOM 702 C C . ASP A 1 90 ? -2.002 -2.959 7.872 1.00 93.12 90 ASP A C 1
ATOM 704 O O . ASP A 1 90 ? -0.999 -2.743 7.188 1.00 93.12 90 ASP A O 1
ATOM 708 N N . ASN A 1 91 ? -2.927 -3.850 7.520 1.00 93.75 91 ASN A N 1
ATOM 709 C CA . ASN A 1 91 ? -2.880 -4.549 6.248 1.00 93.75 91 ASN A CA 1
ATOM 710 C C . ASN A 1 91 ? -3.024 -3.566 5.076 1.00 93.75 91 ASN A C 1
ATOM 712 O O . ASN A 1 91 ? -2.145 -3.529 4.219 1.00 93.75 91 ASN A O 1
ATOM 716 N N . ALA A 1 92 ? -4.044 -2.702 5.083 1.00 90.38 92 ALA A N 1
ATOM 717 C CA . ALA A 1 92 ? -4.264 -1.723 4.017 1.00 90.38 92 ALA A CA 1
ATOM 718 C C . ALA A 1 92 ? -3.062 -0.780 3.818 1.00 90.38 92 ALA A C 1
ATOM 720 O O . ALA A 1 92 ? -2.687 -0.470 2.685 1.00 90.38 92 ALA A O 1
ATOM 721 N N . LEU A 1 93 ? -2.414 -0.356 4.909 1.00 90.94 93 LEU A N 1
ATOM 722 C CA . LEU A 1 93 ? -1.215 0.478 4.840 1.00 90.94 93 LEU A CA 1
ATOM 723 C C . LEU A 1 93 ? -0.026 -0.278 4.229 1.00 90.94 93 LEU A C 1
ATOM 725 O O . LEU A 1 93 ? 0.685 0.281 3.392 1.00 90.94 93 LEU A O 1
ATOM 729 N N . LYS A 1 94 ? 0.184 -1.541 4.619 1.00 94.44 94 LYS A N 1
ATOM 730 C CA . LYS A 1 94 ? 1.242 -2.396 4.054 1.00 94.44 94 LYS A CA 1
ATOM 731 C C . LYS A 1 94 ? 1.035 -2.639 2.563 1.00 94.44 94 LYS A C 1
ATOM 733 O O . LYS A 1 94 ? 1.985 -2.498 1.799 1.00 94.44 94 LYS A O 1
ATOM 738 N N . GLU A 1 95 ? -0.192 -2.944 2.152 1.00 91.50 95 GLU A N 1
ATOM 739 C CA . GLU A 1 95 ? -0.553 -3.146 0.746 1.00 91.50 95 GLU A CA 1
ATOM 740 C C . GLU A 1 95 ? -0.286 -1.896 -0.093 1.00 91.50 95 GLU A C 1
ATOM 742 O O . GLU A 1 95 ? 0.332 -1.969 -1.154 1.00 91.50 95 GLU A O 1
ATOM 747 N N . ALA A 1 96 ? -0.675 -0.723 0.411 1.00 87.06 96 ALA A N 1
ATOM 748 C CA . ALA A 1 96 ? -0.434 0.526 -0.293 1.00 87.06 96 ALA A CA 1
ATOM 749 C C . ALA A 1 96 ? 1.069 0.850 -0.401 1.00 87.06 96 ALA A C 1
ATOM 751 O O . ALA A 1 96 ? 1.527 1.303 -1.448 1.00 87.06 96 ALA A O 1
ATOM 752 N N . ILE A 1 97 ? 1.864 0.584 0.642 1.00 91.31 97 ILE A N 1
ATOM 753 C CA . ILE A 1 97 ? 3.328 0.743 0.586 1.00 91.31 97 ILE A CA 1
ATOM 754 C C . ILE A 1 97 ? 3.938 -0.212 -0.440 1.00 91.31 97 ILE A C 1
ATOM 756 O O . ILE A 1 97 ? 4.757 0.223 -1.251 1.00 91.31 97 ILE A O 1
ATOM 760 N N . ARG A 1 98 ? 3.515 -1.480 -0.440 1.00 92.19 98 ARG A N 1
ATOM 761 C CA . ARG A 1 98 ? 3.977 -2.469 -1.414 1.00 92.19 98 ARG A CA 1
ATOM 762 C C . ARG A 1 98 ? 3.662 -2.029 -2.842 1.00 92.19 98 ARG A C 1
ATOM 764 O O . ARG A 1 98 ? 4.563 -2.004 -3.664 1.00 92.19 98 ARG A O 1
ATOM 771 N N . GLY A 1 99 ? 2.448 -1.546 -3.108 1.00 87.38 99 GLY A N 1
ATOM 772 C CA . GLY A 1 99 ? 2.089 -1.023 -4.429 1.00 87.38 99 GLY A CA 1
ATOM 773 C C . GLY A 1 99 ? 2.983 0.133 -4.903 1.00 87.38 99 GLY A C 1
ATOM 774 O O . GLY A 1 99 ? 3.308 0.215 -6.088 1.00 87.38 99 GLY A O 1
ATOM 775 N N . VAL A 1 100 ? 3.438 1.010 -3.993 1.00 90.25 100 VAL A N 1
ATOM 776 C CA . VAL A 1 100 ? 4.444 2.037 -4.328 1.00 90.25 100 VAL A CA 1
ATOM 777 C C . VAL A 1 100 ? 5.785 1.394 -4.677 1.00 90.25 100 VAL A C 1
ATOM 779 O O . VAL A 1 100 ? 6.394 1.782 -5.671 1.00 90.25 100 VAL A O 1
ATOM 782 N N . GLN A 1 101 ? 6.248 0.432 -3.876 1.00 91.81 101 GLN A N 1
ATOM 783 C CA . GLN A 1 101 ? 7.521 -0.256 -4.105 1.00 91.81 101 GLN A CA 1
ATOM 784 C C . GLN A 1 101 ? 7.527 -0.992 -5.446 1.00 91.81 101 GLN A C 1
ATOM 786 O O . GLN A 1 101 ? 8.444 -0.786 -6.235 1.00 91.81 101 GLN A O 1
ATOM 791 N N . ASP A 1 102 ? 6.476 -1.753 -5.739 1.00 87.44 102 ASP A N 1
ATOM 792 C CA . ASP A 1 102 ? 6.318 -2.485 -6.997 1.00 87.44 102 ASP A CA 1
ATOM 793 C C . ASP A 1 102 ? 6.341 -1.531 -8.195 1.00 87.44 102 ASP A C 1
ATOM 795 O O . ASP A 1 102 ? 7.019 -1.776 -9.191 1.00 87.44 102 ASP A O 1
ATOM 799 N N . SER A 1 103 ? 5.664 -0.386 -8.074 1.00 86.25 103 SER A N 1
ATOM 800 C CA . SER A 1 103 ? 5.658 0.616 -9.139 1.00 86.25 103 SER A CA 1
ATOM 801 C C . SER A 1 103 ? 7.035 1.255 -9.352 1.00 86.25 103 SER A C 1
ATOM 803 O O . SER A 1 103 ? 7.416 1.520 -10.488 1.00 86.25 103 SER A O 1
ATOM 805 N N . VAL A 1 104 ? 7.793 1.513 -8.280 1.00 89.75 104 VAL A N 1
ATOM 806 C CA . VAL A 1 104 ? 9.168 2.033 -8.380 1.00 89.75 104 VAL A CA 1
ATOM 807 C C . VAL A 1 104 ? 10.090 1.006 -9.032 1.00 89.75 104 VAL A C 1
ATOM 809 O O . VAL A 1 104 ? 10.894 1.379 -9.883 1.00 89.75 104 VAL A O 1
ATOM 812 N N . THR A 1 105 ? 9.957 -0.273 -8.680 1.00 88.69 105 THR A N 1
ATOM 813 C CA . THR A 1 105 ? 10.704 -1.368 -9.311 1.00 88.69 105 THR A CA 1
ATOM 814 C C . THR A 1 105 ? 10.420 -1.428 -10.809 1.00 88.69 105 THR A C 1
ATOM 816 O O . THR A 1 105 ? 11.358 -1.345 -11.595 1.00 88.69 105 THR A O 1
ATOM 819 N N . ALA A 1 106 ? 9.144 -1.429 -11.206 1.00 87.12 106 ALA A N 1
ATOM 820 C CA . ALA A 1 106 ? 8.751 -1.454 -12.614 1.00 87.12 106 ALA A CA 1
ATOM 821 C C . ALA A 1 106 ? 9.287 -0.244 -13.404 1.00 87.12 106 ALA A C 1
ATOM 823 O O . ALA A 1 106 ? 9.727 -0.380 -14.543 1.00 87.12 106 ALA A O 1
ATOM 824 N N . ILE A 1 107 ? 9.292 0.953 -12.801 1.00 88.56 107 ILE A N 1
ATOM 825 C CA . ILE A 1 107 ? 9.892 2.144 -13.425 1.00 88.56 107 ILE A CA 1
ATOM 826 C C . ILE A 1 107 ? 11.396 1.954 -13.620 1.00 88.56 107 ILE A C 1
ATOM 828 O O . ILE A 1 107 ? 11.915 2.291 -14.680 1.00 88.56 107 ILE A O 1
ATOM 832 N N . ASN A 1 108 ? 12.101 1.443 -12.611 1.00 90.44 108 ASN A N 1
ATOM 833 C CA . ASN A 1 108 ? 13.548 1.261 -12.688 1.00 90.44 108 ASN A CA 1
ATOM 834 C C . ASN A 1 108 ? 13.945 0.220 -13.737 1.00 90.44 108 ASN A C 1
ATOM 836 O O . ASN A 1 108 ? 14.904 0.455 -14.470 1.00 90.44 108 ASN A O 1
ATOM 840 N N . GLU A 1 109 ? 13.201 -0.884 -13.825 1.00 91.25 109 GLU A N 1
ATOM 841 C CA . GLU A 1 109 ? 13.368 -1.909 -14.861 1.00 91.25 109 GLU A CA 1
ATOM 842 C C . GLU A 1 109 ? 13.173 -1.300 -16.251 1.00 91.25 109 GLU A C 1
ATOM 844 O O . GLU A 1 109 ? 14.066 -1.381 -17.090 1.00 91.25 109 GLU A O 1
ATOM 849 N N . HIS A 1 110 ? 12.080 -0.561 -16.458 1.00 90.25 110 HIS A N 1
ATOM 850 C CA . HIS A 1 110 ? 11.823 0.096 -17.736 1.00 90.25 110 HIS A CA 1
ATOM 851 C C . HIS A 1 110 ? 12.883 1.152 -18.093 1.00 90.25 110 HIS A C 1
ATOM 853 O O . HIS A 1 110 ? 13.290 1.293 -19.244 1.00 90.25 110 HIS A O 1
ATOM 859 N N . MET A 1 111 ? 13.379 1.904 -17.108 1.00 90.81 111 MET A N 1
ATOM 860 C C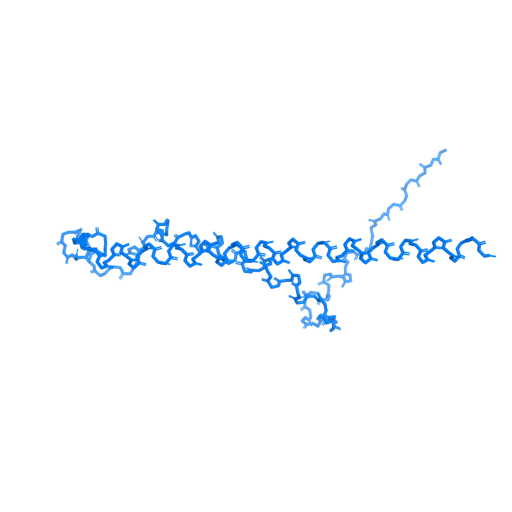A . MET A 1 111 ? 14.470 2.849 -17.341 1.00 90.81 111 MET A CA 1
ATOM 861 C C . MET A 1 111 ? 15.777 2.152 -17.732 1.00 90.81 111 MET A C 1
ATOM 863 O O . MET A 1 111 ? 16.591 2.771 -18.413 1.00 90.81 111 MET A O 1
ATOM 867 N N . GLU A 1 112 ? 16.018 0.927 -17.266 1.00 93.06 112 GLU A N 1
ATOM 868 C CA . GLU A 1 112 ? 17.172 0.128 -17.685 1.00 93.06 112 GLU A CA 1
ATOM 869 C C . GLU A 1 112 ? 17.008 -0.374 -19.123 1.00 93.06 112 GLU A C 1
ATOM 871 O O . GLU A 1 112 ? 17.932 -0.228 -19.917 1.00 93.06 112 GLU A O 1
ATOM 876 N N . GLU A 1 113 ? 15.824 -0.861 -19.497 1.00 90.31 113 GLU A N 1
ATOM 877 C CA . GLU A 1 113 ? 15.517 -1.241 -20.886 1.00 90.31 113 GLU A CA 1
ATOM 878 C C . GLU A 1 113 ? 15.813 -0.089 -21.854 1.00 90.31 113 GLU A C 1
ATOM 880 O O . GLU A 1 113 ? 16.581 -0.247 -22.801 1.00 90.31 113 GLU A O 1
ATOM 885 N N . VAL A 1 114 ? 15.298 1.107 -21.552 1.00 94.00 114 VAL A N 1
ATOM 886 C CA . VAL A 1 114 ? 15.522 2.304 -22.376 1.00 94.00 114 VAL A CA 1
ATOM 887 C C . VAL A 1 114 ? 17.006 2.683 -22.445 1.00 94.00 114 VAL A C 1
ATOM 889 O O . VAL A 1 114 ? 17.473 3.135 -23.487 1.00 94.00 114 VAL A O 1
ATOM 892 N N . ARG A 1 115 ? 17.779 2.500 -21.363 1.00 92.81 115 ARG A N 1
ATOM 893 C CA . ARG A 1 115 ? 19.234 2.747 -21.392 1.00 92.81 115 ARG A CA 1
ATOM 894 C C . ARG A 1 115 ? 19.944 1.802 -22.354 1.00 92.81 115 ARG A C 1
ATOM 896 O O . ARG A 1 115 ? 20.806 2.259 -23.101 1.00 92.81 115 ARG A O 1
ATOM 903 N N . TYR A 1 116 ? 19.584 0.519 -22.344 1.00 92.25 116 TYR A N 1
ATOM 904 C CA . TYR A 1 116 ? 20.151 -0.457 -23.272 1.00 92.25 116 TYR A CA 1
ATOM 905 C C . TYR A 1 116 ? 19.775 -0.158 -24.724 1.00 92.25 116 TYR A C 1
ATOM 907 O O . TYR A 1 116 ? 20.631 -0.250 -25.600 1.00 92.25 116 TYR A O 1
ATOM 915 N N . GLU A 1 117 ? 18.530 0.245 -24.979 1.00 90.62 117 GLU A N 1
ATOM 916 C CA . GLU A 1 117 ? 18.079 0.640 -26.317 1.00 90.62 117 GLU A CA 1
ATOM 917 C C . GLU A 1 117 ? 18.841 1.859 -26.847 1.00 90.62 117 GLU A C 1
ATOM 919 O O . GLU A 1 117 ? 19.263 1.860 -28.001 1.00 90.62 117 GLU A O 1
ATOM 924 N N . ILE A 1 118 ? 19.063 2.880 -26.011 1.00 91.75 118 ILE A N 1
ATOM 925 C CA . ILE A 1 118 ? 19.847 4.063 -26.396 1.00 91.75 118 ILE A CA 1
ATOM 926 C C . ILE A 1 118 ? 21.285 3.668 -26.731 1.00 91.75 118 ILE A C 1
ATOM 928 O O . ILE A 1 118 ? 21.777 4.060 -27.782 1.00 91.75 118 ILE A O 1
ATOM 932 N N . ALA A 1 119 ? 21.938 2.871 -25.880 1.00 92.62 119 ALA A N 1
ATOM 933 C CA . ALA A 1 119 ? 23.314 2.439 -26.118 1.00 92.62 119 ALA A CA 1
ATOM 934 C C . ALA A 1 119 ? 23.452 1.677 -27.447 1.00 92.62 119 ALA A C 1
ATOM 936 O O . ALA A 1 119 ? 24.363 1.950 -28.219 1.00 92.62 119 ALA A O 1
ATOM 937 N N . ALA A 1 120 ? 22.505 0.785 -27.756 1.00 92.00 120 ALA A N 1
ATOM 938 C CA . ALA A 1 120 ? 22.497 0.059 -29.025 1.00 92.00 120 ALA A CA 1
ATOM 939 C C . ALA A 1 120 ? 22.344 0.983 -30.247 1.00 92.00 120 ALA A C 1
ATOM 941 O O . ALA A 1 120 ? 22.909 0.693 -31.293 1.00 92.00 120 ALA A O 1
ATOM 942 N N . LEU A 1 121 ? 21.592 2.081 -30.120 1.00 91.00 121 LEU A N 1
ATOM 943 C CA . LEU A 1 121 ? 21.415 3.069 -31.190 1.00 91.00 121 LEU A CA 1
ATOM 944 C C . LEU A 1 121 ? 22.592 4.046 -31.324 1.00 91.00 121 LEU A C 1
ATOM 946 O O . LEU A 1 121 ? 22.745 4.650 -32.380 1.00 91.00 121 LEU A O 1
ATOM 950 N N . GLU A 1 122 ? 23.370 4.266 -30.263 1.00 88.31 122 GLU A N 1
ATOM 951 C CA . GLU A 1 122 ? 24.549 5.147 -30.275 1.00 88.31 122 GLU A CA 1
ATOM 952 C C . GLU A 1 122 ? 25.812 4.452 -30.812 1.00 88.31 122 GLU A C 1
ATOM 954 O O . GLU A 1 122 ? 26.745 5.136 -31.236 1.00 88.31 122 GLU A O 1
ATOM 959 N N . ASP A 1 123 ? 25.836 3.117 -30.797 1.00 79.56 123 ASP A N 1
ATOM 960 C CA . ASP A 1 123 ? 26.927 2.294 -31.33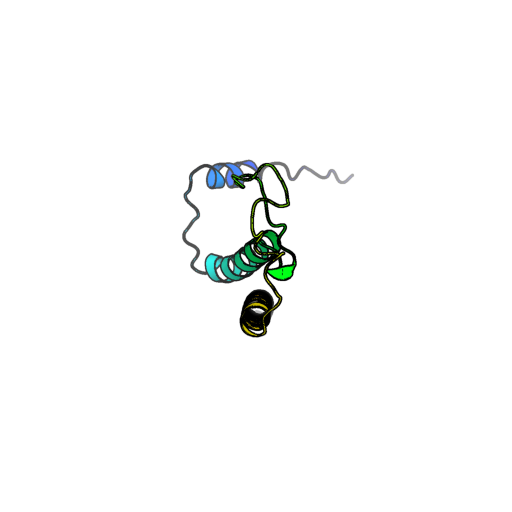0 1.00 79.56 123 ASP A CA 1
ATOM 961 C C . ASP A 1 123 ? 26.831 2.054 -32.863 1.00 79.56 123 ASP A C 1
ATOM 963 O O . ASP A 1 123 ? 27.787 1.532 -33.449 1.00 79.56 123 ASP A O 1
ATOM 967 N N . ASP A 1 124 ? 25.724 2.461 -33.508 1.00 55.59 124 ASP A N 1
ATOM 968 C CA . ASP A 1 124 ? 25.478 2.448 -34.970 1.00 55.59 124 ASP A CA 1
ATOM 969 C C . ASP A 1 124 ? 25.841 3.791 -35.654 1.00 55.59 124 ASP A C 1
ATOM 971 O O . ASP A 1 124 ? 26.410 3.756 -36.776 1.00 55.59 124 ASP A O 1
#

Organism: Ficus carica (NCBI:txid3494)

Sequence (124 aa):
MLMLKSTKNIMPVVKKSLLMGQLPNLPNKWYLAYPLTTIQVLKKAGRPSEQLVSHTNCKFEKPMEHECVHVCEITEAAGTEEAEANAKYDNALKEAIRGVQDSVTAINEHMEEVRYEIAALEDD

Foldseek 3Di:
DDDDDDPPDPPPVVVVCVVPPDDDDDVPPCLQCVLVVLLVVLVVCDQLVPDDDDCVVPPDPDPPPDDDVVNDPPDPVNVVVSVVSRVVSVVSNVVSVVSNVVVVVVVVVVVVVVVVVVVVVVVD

InterPro domains:
  IPR039491 Required for excision 1-B domain-containing protein [PTHR28309] (37-122)